Protein AF-X7EEA4-F1 (afdb_monomer)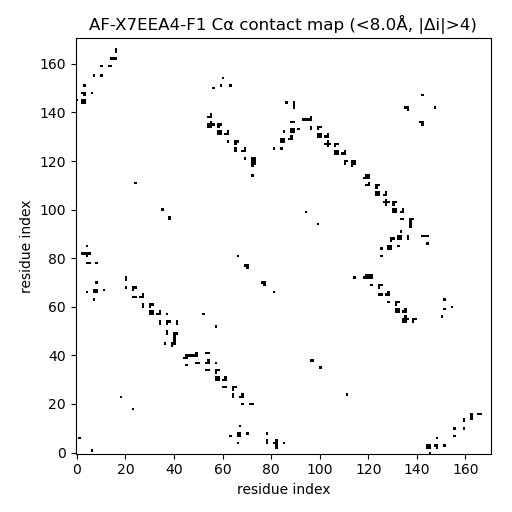

Secondary structure (DSSP, 8-state):
---HHHHHHHHHHH--S---HHHHHHHHHHHHHHHHHHHHHHTT--SSPPPSSHHHHHHHHHHHHHHHHHHHH-SS--HHHHHHHHHHHHH-----HHHHHHHHHHHHHHHHHHHHHHS--HHHHHHHHHHHHHHHHHHSTT--HHHHHHHHHHHHHHHHHHHHHHHHHT-

Foldseek 3Di:
DQFLLRVLLVLLVVQDQPDDLVNLLVVLVVLLVLLVVLVCVVVVNDPDDADPCGNLNSLLSNLSSLSSSLSRQPPDDCRVVLRVLLQVLLPDDDDDLVVLSVLLCVLSVVQVVCCVVPVHDNPSSSSNSSSSSNSNCVVDPPDDRVNSNVSCVVVSVVVNVVSVVSVVVPD

Mean predicted aligned error: 3.54 Å

Structure (mmCIF, N/CA/C/O backbone):
data_AF-X7EEA4-F1
#
_entry.id   AF-X7EEA4-F1
#
loop_
_atom_site.group_PDB
_atom_site.id
_atom_site.type_symbol
_atom_site.label_atom_id
_atom_site.label_alt_id
_atom_site.label_comp_id
_atom_site.label_asym_id
_atom_site.label_entity_id
_atom_site.label_seq_id
_atom_site.pdbx_PDB_ins_code
_atom_site.Cartn_x
_atom_site.Cartn_y
_atom_site.Cartn_z
_atom_site.occupancy
_atom_site.B_iso_or_equiv
_atom_site.auth_seq_id
_atom_site.auth_comp_id
_atom_site.auth_asym_id
_atom_site.auth_atom_id
_atom_site.pdbx_PDB_model_num
ATOM 1 N N . MET A 1 1 ? 0.419 -21.338 6.185 1.00 53.72 1 MET A N 1
ATOM 2 C CA . MET A 1 1 ? -0.298 -20.326 5.382 1.00 53.72 1 MET A CA 1
ATOM 3 C C . MET A 1 1 ? 0.758 -19.489 4.690 1.00 53.72 1 MET A C 1
ATOM 5 O O . MET A 1 1 ? 1.750 -19.179 5.338 1.00 53.72 1 MET A O 1
ATOM 9 N N . THR A 1 2 ? 0.602 -19.227 3.396 1.00 69.25 2 THR A N 1
ATOM 10 C CA . THR A 1 2 ? 1.482 -18.316 2.646 1.00 69.25 2 THR A CA 1
ATOM 11 C C . THR A 1 2 ? 1.201 -16.889 3.113 1.00 69.25 2 THR A C 1
ATOM 13 O O . THR A 1 2 ? 0.030 -16.561 3.292 1.00 69.25 2 THR A O 1
ATOM 16 N N . SER A 1 3 ? 2.240 -16.086 3.364 1.00 89.94 3 SER A N 1
ATOM 17 C CA . SER A 1 3 ? 2.065 -14.707 3.838 1.00 89.94 3 SER A CA 1
ATOM 18 C C . SER A 1 3 ? 1.365 -13.840 2.792 1.00 89.94 3 SER A C 1
ATOM 20 O O . SER A 1 3 ? 1.440 -14.140 1.594 1.00 89.94 3 SER A O 1
ATOM 22 N N . PHE A 1 4 ? 0.749 -12.740 3.236 1.00 96.94 4 PHE A N 1
ATOM 23 C CA . PHE A 1 4 ? 0.109 -11.752 2.361 1.00 96.94 4 PHE A CA 1
ATOM 24 C C . PHE A 1 4 ? 1.015 -11.364 1.184 1.00 96.94 4 PHE A C 1
ATOM 26 O O . PHE A 1 4 ? 0.626 -11.489 0.027 1.00 96.94 4 PHE A O 1
ATOM 33 N N . VAL A 1 5 ? 2.262 -10.987 1.476 1.00 97.56 5 VAL A N 1
ATOM 34 C CA . VAL A 1 5 ? 3.246 -10.562 0.468 1.00 97.56 5 VAL A CA 1
ATOM 35 C C . VAL A 1 5 ? 3.498 -11.651 -0.570 1.00 97.56 5 VAL A C 1
ATOM 37 O O . VAL A 1 5 ? 3.468 -11.374 -1.765 1.00 97.56 5 VAL A O 1
ATOM 40 N N . CYS A 1 6 ? 3.726 -12.892 -0.139 1.00 95.50 6 CYS A N 1
ATOM 41 C CA . CYS A 1 6 ? 4.001 -13.990 -1.062 1.00 95.50 6 CYS A CA 1
ATOM 42 C C . CYS A 1 6 ? 2.807 -14.286 -1.982 1.00 95.50 6 CYS A C 1
ATOM 44 O O . CYS A 1 6 ? 3.016 -14.642 -3.138 1.00 95.50 6 CYS A O 1
ATOM 46 N N . HIS A 1 7 ? 1.575 -14.110 -1.496 1.00 95.19 7 HIS A N 1
ATOM 47 C CA . HIS A 1 7 ? 0.374 -14.252 -2.319 1.00 95.19 7 HIS A CA 1
ATOM 48 C C . HIS A 1 7 ? 0.314 -13.160 -3.397 1.00 95.19 7 HIS A C 1
ATOM 50 O O . HIS A 1 7 ? 0.177 -13.468 -4.577 1.00 95.19 7 HIS A O 1
ATOM 56 N N . VAL A 1 8 ? 0.513 -11.894 -3.015 1.00 96.81 8 VAL A N 1
ATOM 57 C CA . VAL A 1 8 ? 0.503 -10.770 -3.965 1.00 96.81 8 VAL A CA 1
ATOM 58 C C . VAL A 1 8 ? 1.604 -10.916 -5.013 1.00 96.81 8 VAL A C 1
ATOM 60 O O . VAL A 1 8 ? 1.348 -10.719 -6.195 1.00 96.81 8 VAL A O 1
ATOM 63 N N . LEU A 1 9 ? 2.819 -11.300 -4.606 1.00 95.56 9 LEU A N 1
ATOM 64 C CA . LEU A 1 9 ? 3.935 -11.503 -5.533 1.00 95.56 9 LEU A CA 1
ATOM 65 C C . LEU A 1 9 ? 3.652 -12.616 -6.549 1.00 95.56 9 LEU A C 1
ATOM 67 O O . LEU A 1 9 ? 3.988 -12.451 -7.721 1.00 95.56 9 LEU A O 1
ATOM 71 N N . ALA A 1 10 ? 3.034 -13.719 -6.115 1.00 94.00 10 ALA A N 1
ATOM 72 C CA . ALA A 1 10 ? 2.678 -14.827 -6.998 1.00 94.00 10 ALA A CA 1
ATOM 73 C C . ALA A 1 10 ? 1.657 -14.397 -8.065 1.00 94.00 10 ALA A C 1
ATOM 75 O O . ALA A 1 10 ? 1.864 -14.654 -9.250 1.00 94.00 10 ALA A O 1
ATOM 76 N N . GLU A 1 11 ? 0.607 -13.680 -7.662 1.00 94.25 11 GLU A N 1
ATOM 77 C CA . GLU A 1 11 ? -0.422 -13.178 -8.582 1.00 94.25 11 GLU A CA 1
ATOM 78 C C . GLU A 1 11 ? 0.129 -12.091 -9.513 1.00 94.25 11 GLU A C 1
ATOM 80 O O . GLU A 1 11 ? -0.047 -12.145 -10.729 1.00 94.25 11 GLU A O 1
ATOM 8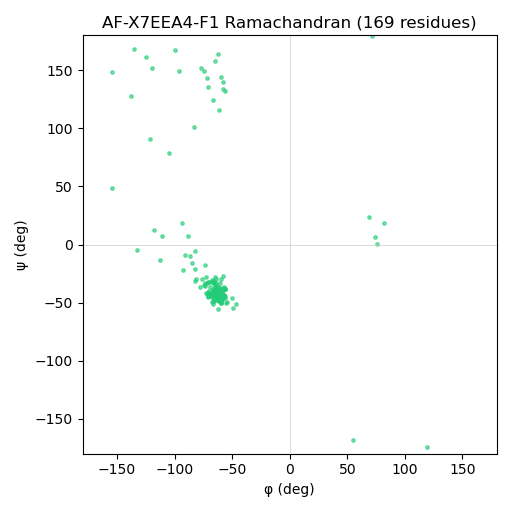5 N N . ALA A 1 12 ? 0.896 -11.142 -8.974 1.00 92.69 12 ALA A N 1
ATOM 86 C CA . ALA A 1 12 ? 1.539 -10.093 -9.761 1.00 92.69 12 ALA A CA 1
ATOM 87 C C . ALA A 1 12 ? 2.516 -10.648 -10.810 1.00 92.69 12 ALA A C 1
ATOM 89 O O . ALA A 1 12 ? 2.670 -10.053 -11.881 1.00 92.69 12 ALA A O 1
ATOM 90 N N . GLN A 1 13 ? 3.178 -11.771 -10.511 1.00 90.81 13 GLN A N 1
ATOM 91 C CA . GLN A 1 13 ? 4.048 -12.478 -11.449 1.00 90.81 13 GLN A CA 1
ATOM 92 C C . GLN A 1 13 ? 3.261 -13.184 -12.561 1.00 90.81 13 GLN A C 1
ATOM 94 O O . GLN A 1 13 ? 3.765 -13.267 -13.677 1.00 90.81 13 GLN A O 1
ATOM 99 N N . ALA A 1 14 ? 2.053 -13.677 -12.278 1.00 89.94 14 ALA A N 1
ATOM 100 C CA . ALA A 1 14 ? 1.203 -14.338 -13.267 1.00 89.94 14 ALA A CA 1
ATOM 101 C C . ALA A 1 14 ? 0.558 -13.358 -14.270 1.00 89.94 14 ALA A C 1
ATOM 103 O O . ALA A 1 14 ? 0.099 -13.773 -15.334 1.00 89.94 14 ALA A O 1
ATOM 104 N N . ILE A 1 15 ? 0.527 -12.059 -13.953 1.00 87.56 15 ILE A N 1
ATOM 105 C CA . ILE A 1 15 ? -0.037 -11.015 -14.815 1.00 87.56 15 ILE A CA 1
ATOM 106 C C . ILE A 1 15 ? 0.996 -10.567 -15.864 1.00 87.56 15 ILE A C 1
ATOM 108 O O . ILE A 1 15 ? 1.869 -9.737 -15.599 1.00 87.56 15 ILE A O 1
ATOM 112 N N . GLU A 1 16 ? 0.847 -11.068 -17.092 1.00 74.94 16 GLU A N 1
ATOM 113 C CA . GLU A 1 16 ? 1.627 -10.661 -18.269 1.00 74.94 16 GLU A CA 1
ATOM 114 C C . GLU A 1 16 ? 0.796 -9.765 -19.204 1.00 74.94 16 GLU A C 1
ATOM 116 O O . GLU A 1 16 ? 0.275 -10.206 -20.225 1.00 74.94 16 GLU A O 1
ATOM 121 N N . ASN A 1 17 ? 0.652 -8.482 -18.858 1.00 83.88 17 ASN A N 1
ATOM 122 C CA . ASN A 1 17 ? -0.138 -7.512 -19.638 1.00 83.88 17 ASN A CA 1
ATOM 123 C C . ASN A 1 17 ? 0.683 -6.331 -20.192 1.00 83.88 17 ASN A C 1
ATOM 125 O O . ASN A 1 17 ? 0.114 -5.335 -20.632 1.00 83.88 17 ASN A O 1
A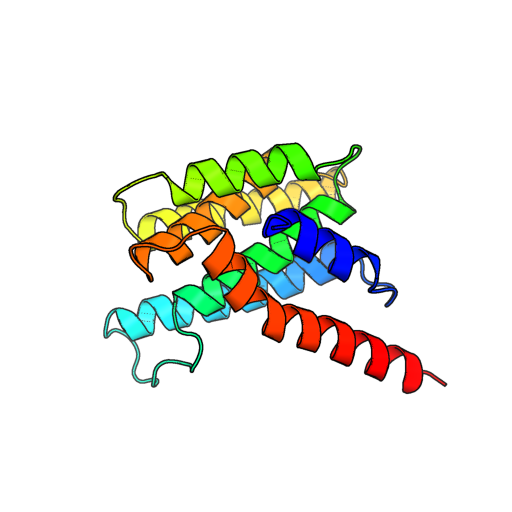TOM 129 N N . GLY A 1 18 ? 2.016 -6.416 -20.151 1.00 86.06 18 GLY A N 1
ATOM 130 C CA . GLY A 1 18 ? 2.910 -5.372 -20.665 1.00 86.06 18 GLY A CA 1
ATOM 131 C C . GLY A 1 18 ? 3.015 -4.108 -19.803 1.00 86.06 18 GLY A C 1
ATOM 132 O O . GLY A 1 18 ? 3.668 -3.159 -20.231 1.00 86.06 18 GLY A O 1
ATOM 133 N N . ARG A 1 19 ? 2.417 -4.088 -18.603 1.00 91.38 19 ARG A N 1
ATOM 134 C CA . ARG A 1 19 ? 2.513 -2.953 -17.674 1.00 91.38 19 ARG A CA 1
ATOM 135 C C . ARG A 1 19 ? 3.953 -2.646 -17.268 1.00 91.38 19 ARG A C 1
ATOM 137 O O . ARG A 1 19 ? 4.778 -3.537 -17.055 1.00 91.38 19 ARG A O 1
ATOM 144 N N . THR A 1 20 ? 4.221 -1.364 -17.105 1.00 92.50 20 THR A N 1
ATOM 145 C CA . THR A 1 20 ? 5.467 -0.788 -16.613 1.00 92.50 20 THR A CA 1
ATOM 146 C C . THR A 1 20 ? 5.345 -0.418 -15.134 1.00 92.50 20 THR A C 1
ATOM 148 O O . THR A 1 20 ? 4.251 -0.341 -14.576 1.00 92.50 20 THR A O 1
ATOM 151 N N . ALA A 1 21 ? 6.477 -0.128 -14.488 1.00 93.31 21 ALA A N 1
ATOM 152 C CA . ALA A 1 21 ? 6.469 0.397 -13.122 1.00 93.31 21 ALA A CA 1
ATOM 153 C C . ALA A 1 21 ? 5.704 1.734 -13.022 1.00 93.31 21 ALA A C 1
ATOM 155 O O . ALA A 1 21 ? 5.106 2.015 -11.988 1.00 93.31 21 ALA A O 1
ATOM 156 N N . PHE A 1 22 ? 5.689 2.534 -14.094 1.00 92.81 22 PHE A N 1
ATOM 157 C CA . PHE A 1 22 ? 4.935 3.785 -14.143 1.00 92.81 22 PHE A CA 1
ATOM 158 C C . PHE A 1 22 ? 3.429 3.560 -14.180 1.00 92.81 22 PHE A C 1
ATOM 160 O O . PHE A 1 22 ? 2.729 4.213 -13.415 1.00 92.81 22 PHE A O 1
ATOM 167 N N . ASP A 1 23 ? 2.948 2.591 -14.962 1.00 93.62 23 ASP A N 1
ATOM 168 C CA . ASP A 1 23 ? 1.521 2.237 -14.975 1.00 93.62 23 ASP A CA 1
ATOM 169 C C . ASP A 1 23 ? 1.052 1.831 -13.566 1.00 93.62 23 ASP A C 1
ATOM 171 O O . ASP A 1 23 ? -0.021 2.224 -13.109 1.00 93.62 23 ASP A O 1
ATOM 175 N N . ILE A 1 24 ? 1.897 1.097 -12.826 1.00 95.50 24 ILE A N 1
ATOM 176 C CA . ILE A 1 24 ? 1.614 0.735 -11.430 1.00 95.50 24 ILE A CA 1
ATOM 177 C C . ILE A 1 24 ? 1.638 1.963 -10.515 1.00 95.50 24 ILE A C 1
ATOM 179 O O . ILE A 1 24 ? 0.774 2.076 -9.649 1.00 95.50 24 ILE A O 1
ATOM 183 N N . ILE A 1 25 ? 2.584 2.895 -10.679 1.00 95.69 25 ILE A N 1
ATOM 184 C CA . ILE A 1 25 ? 2.620 4.140 -9.890 1.00 95.69 25 ILE A CA 1
ATOM 185 C C . ILE A 1 25 ? 1.352 4.964 -10.127 1.00 95.69 25 ILE A C 1
ATOM 187 O O . ILE A 1 25 ? 0.741 5.412 -9.160 1.00 95.69 25 ILE A O 1
ATOM 191 N N . GLU A 1 26 ? 0.936 5.150 -11.380 1.00 95.25 26 GLU A N 1
ATOM 192 C CA . GLU A 1 26 ? -0.280 5.896 -11.725 1.00 95.25 26 GLU A CA 1
ATOM 193 C C . GLU A 1 26 ? -1.528 5.250 -11.117 1.00 95.25 26 GLU A C 1
ATOM 195 O O . GLU A 1 26 ? -2.371 5.941 -10.531 1.00 95.25 26 GLU A O 1
ATOM 200 N N . HIS A 1 27 ? -1.613 3.919 -11.168 1.00 96.25 27 HIS A N 1
ATOM 201 C CA . HIS A 1 27 ? -2.693 3.195 -10.513 1.00 96.25 27 HIS A CA 1
ATOM 202 C C . HIS A 1 27 ? -2.632 3.351 -8.986 1.00 96.25 27 HIS A C 1
ATOM 204 O O . HIS A 1 27 ? -3.630 3.717 -8.376 1.00 96.25 27 HIS A O 1
ATOM 210 N N . THR A 1 28 ? -1.445 3.233 -8.378 1.00 97.69 28 THR A N 1
ATOM 211 C CA . THR A 1 28 ? -1.236 3.452 -6.932 1.00 97.69 28 THR A CA 1
ATOM 212 C C . THR A 1 28 ? -1.701 4.847 -6.497 1.00 97.69 28 THR A C 1
ATOM 214 O O . THR A 1 28 ? -2.255 5.006 -5.412 1.00 97.69 28 THR A O 1
ATOM 217 N N . MET A 1 29 ? -1.486 5.878 -7.324 1.00 97.44 29 MET A N 1
ATOM 218 C CA . MET A 1 29 ? -1.959 7.240 -7.036 1.00 97.44 29 MET A CA 1
ATOM 219 C C . MET A 1 29 ? -3.481 7.359 -7.091 1.00 97.44 29 MET A C 1
ATOM 221 O O . MET A 1 29 ? -4.048 8.156 -6.342 1.00 97.44 29 MET A O 1
ATOM 225 N N . SER A 1 30 ? -4.130 6.578 -7.957 1.00 97.62 30 SER A N 1
ATOM 226 C CA . SER A 1 30 ? -5.591 6.500 -8.028 1.00 97.62 30 SER A CA 1
ATOM 227 C C . SER A 1 30 ? -6.149 5.873 -6.747 1.00 97.62 30 SER A C 1
ATOM 229 O O . SER A 1 30 ? -6.931 6.528 -6.061 1.00 97.62 30 SER A O 1
ATOM 231 N N . GLU A 1 31 ? -5.623 4.711 -6.343 1.00 98.19 31 GLU A N 1
ATOM 232 C CA . GLU A 1 31 ? -5.982 4.025 -5.085 1.00 98.19 31 GLU A CA 1
ATOM 233 C C . GLU A 1 31 ? -5.732 4.913 -3.851 1.00 98.19 31 GLU A C 1
ATOM 235 O O . GLU A 1 31 ? -6.518 4.973 -2.908 1.00 98.19 31 GLU A O 1
ATOM 240 N N . LEU A 1 32 ? -4.649 5.699 -3.856 1.00 98.12 32 LEU A N 1
ATOM 241 C CA . LEU A 1 32 ? -4.367 6.652 -2.780 1.00 98.12 32 LEU A CA 1
ATOM 242 C C . LEU A 1 32 ? -5.396 7.793 -2.711 1.00 98.12 32 LEU A C 1
ATOM 244 O O . LEU A 1 32 ? -5.669 8.326 -1.628 1.00 98.12 32 LEU A O 1
ATOM 248 N N . GLY A 1 33 ? -5.953 8.187 -3.856 1.00 97.81 33 GLY A N 1
ATOM 249 C CA . GLY A 1 33 ? -7.060 9.132 -3.945 1.00 97.81 33 GLY A CA 1
ATOM 250 C C . GLY A 1 33 ? -8.339 8.572 -3.323 1.00 97.81 33 GLY A C 1
ATOM 251 O O . GLY A 1 33 ? -8.964 9.267 -2.517 1.00 97.81 33 GLY A O 1
ATOM 252 N N . GLU A 1 34 ? -8.674 7.319 -3.638 1.00 98.06 34 GLU A N 1
ATOM 253 C CA . GLU A 1 34 ? -9.824 6.587 -3.082 1.00 98.06 34 GLU A CA 1
ATOM 254 C C . GLU A 1 34 ? -9.682 6.423 -1.560 1.00 98.06 34 GLU A C 1
ATOM 256 O O . GLU A 1 34 ? -10.559 6.839 -0.796 1.00 98.06 34 GLU A O 1
ATOM 261 N N . LEU A 1 35 ? -8.501 6.014 -1.087 1.00 98.56 35 LEU A N 1
ATOM 262 C CA . LEU A 1 35 ? -8.179 5.963 0.340 1.00 98.56 35 LEU A CA 1
ATOM 263 C C . LEU A 1 35 ? -8.356 7.319 1.039 1.00 98.56 35 LEU A C 1
ATOM 265 O O . LEU A 1 35 ? -8.919 7.409 2.136 1.00 98.56 35 LEU A O 1
ATOM 269 N N . SER A 1 36 ? -7.851 8.395 0.435 1.00 98.19 36 SER A N 1
ATOM 270 C CA . SER A 1 36 ? -7.991 9.745 0.988 1.00 98.19 36 SER A CA 1
ATOM 271 C C . SER A 1 36 ? -9.466 10.144 1.114 1.00 98.19 36 SER A C 1
ATOM 273 O O . SER A 1 36 ? -9.870 10.704 2.139 1.00 98.19 36 SER A O 1
ATOM 275 N N . GLU A 1 37 ? -10.285 9.819 0.111 1.00 98.00 37 GLU A N 1
ATOM 276 C CA . GLU A 1 37 ? -11.730 10.046 0.125 1.00 98.00 37 GLU A CA 1
ATOM 277 C C . GLU A 1 37 ? -12.418 9.268 1.258 1.00 98.00 37 GLU A C 1
ATOM 279 O O . GLU A 1 37 ? -13.128 9.883 2.065 1.00 98.00 37 GLU A O 1
ATOM 284 N N . GLU A 1 38 ? -12.130 7.976 1.416 1.00 98.38 38 GLU A N 1
ATOM 285 C CA . GLU A 1 38 ? -12.686 7.157 2.500 1.00 98.38 38 GLU A CA 1
ATOM 286 C C . GLU A 1 38 ? -12.299 7.676 3.893 1.00 98.38 38 GLU A C 1
ATOM 288 O O . GLU A 1 38 ? -13.127 7.726 4.805 1.00 98.38 38 GLU A O 1
ATOM 293 N N . ILE A 1 39 ? -11.075 8.183 4.078 1.00 98.12 39 ILE A N 1
ATOM 294 C CA . ILE A 1 39 ? -10.644 8.803 5.348 1.00 98.12 39 ILE A CA 1
ATOM 295 C C . ILE A 1 39 ? -11.418 10.103 5.640 1.00 98.12 39 ILE A C 1
ATOM 297 O O . ILE A 1 39 ? -11.671 10.469 6.803 1.00 98.12 39 ILE A O 1
ATOM 301 N N . VAL A 1 40 ? -11.784 10.856 4.601 1.00 97.81 40 VAL A N 1
ATOM 302 C CA . VAL A 1 40 ? -12.621 12.055 4.739 1.00 97.81 40 VAL A CA 1
ATOM 303 C C . VAL A 1 40 ? -14.057 11.662 5.093 1.00 97.81 40 VAL A C 1
ATOM 305 O O . VAL A 1 40 ? -14.618 12.268 6.018 1.00 97.81 40 VAL A O 1
ATOM 308 N N . ILE A 1 41 ? -14.614 10.642 4.432 1.00 97.50 41 ILE A N 1
ATOM 309 C CA . ILE A 1 41 ? -15.957 10.100 4.686 1.00 97.50 41 ILE A CA 1
ATOM 310 C C . ILE A 1 41 ? -16.064 9.542 6.109 1.00 97.50 41 ILE A C 1
ATOM 312 O O . ILE A 1 41 ? -16.893 10.022 6.883 1.00 97.50 41 ILE A O 1
ATOM 316 N N . ALA A 1 42 ? -15.181 8.619 6.502 1.00 96.56 42 ALA A N 1
ATOM 317 C CA . ALA A 1 42 ? -15.161 8.012 7.837 1.00 96.56 42 ALA A CA 1
ATOM 318 C C . ALA A 1 42 ? -15.013 9.057 8.956 1.00 96.56 42 ALA A C 1
ATOM 320 O O . ALA A 1 42 ? -15.468 8.875 10.083 1.00 96.56 42 ALA A O 1
ATOM 321 N N . GLY A 1 43 ? -14.396 10.194 8.636 1.00 95.75 43 GLY A N 1
ATOM 322 C CA . GLY A 1 43 ? -14.255 11.319 9.544 1.00 95.75 43 GLY A CA 1
ATOM 323 C C . GLY A 1 43 ? -15.410 12.330 9.537 1.00 95.75 43 GLY A C 1
ATOM 324 O O . GLY A 1 43 ? -15.240 13.395 10.136 1.00 95.75 43 GLY A O 1
ATOM 325 N N . GLY A 1 44 ? -16.514 12.067 8.832 1.00 96.12 44 GLY A N 1
ATOM 326 C CA . GLY A 1 44 ? -17.703 12.926 8.780 1.00 96.12 44 GLY A CA 1
ATOM 327 C C . GLY A 1 44 ? -17.504 14.255 8.044 1.00 96.12 44 GLY A C 1
ATOM 328 O O . GLY A 1 44 ? -18.196 15.227 8.334 1.00 96.12 44 GLY A O 1
ATOM 329 N N . ARG A 1 45 ? -16.520 14.335 7.137 1.00 94.81 45 ARG A N 1
ATOM 330 C CA . ARG A 1 45 ? -16.175 15.564 6.389 1.00 94.81 45 ARG A CA 1
ATOM 331 C C . ARG A 1 45 ? -16.513 15.491 4.898 1.00 94.81 45 ARG A C 1
ATOM 333 O O . ARG A 1 45 ? -16.148 16.396 4.155 1.00 94.81 45 ARG A O 1
ATOM 340 N N . SER A 1 46 ? -17.189 14.432 4.467 1.00 94.25 46 SER A N 1
ATOM 341 C CA . SER A 1 46 ? -17.702 14.264 3.107 1.00 94.25 46 SER A CA 1
ATOM 342 C C . SER A 1 46 ? -19.220 14.110 3.144 1.00 94.25 46 SER A C 1
ATOM 344 O O . SER A 1 46 ? -19.776 13.629 4.127 1.00 94.25 46 SER A O 1
ATOM 346 N N . TYR A 1 47 ? -19.881 14.521 2.064 1.00 93.12 47 TYR A N 1
ATOM 347 C CA . TYR A 1 47 ? -21.309 14.284 1.839 1.00 93.12 47 TYR A CA 1
ATOM 348 C C . TYR A 1 47 ? -21.582 12.928 1.168 1.00 93.12 47 TYR A C 1
ATOM 350 O O . TYR A 1 47 ? -22.741 12.539 1.030 1.00 93.12 47 TYR A O 1
ATOM 358 N N . LYS A 1 48 ? -20.535 12.239 0.697 1.00 93.94 48 LYS A N 1
ATOM 359 C CA . LYS A 1 48 ? -20.645 10.929 0.053 1.00 93.94 48 LYS A CA 1
ATOM 360 C C . LYS A 1 48 ? -20.849 9.827 1.092 1.00 93.94 48 LYS A C 1
ATOM 362 O O . LYS A 1 48 ? -20.414 9.949 2.236 1.00 93.94 48 LYS A O 1
ATOM 367 N N . ALA A 1 49 ? -21.513 8.755 0.670 1.00 93.81 49 ALA A N 1
ATOM 368 C CA . ALA A 1 49 ? -21.603 7.531 1.456 1.00 93.81 49 ALA A CA 1
ATOM 369 C C . ALA A 1 49 ? -20.266 6.767 1.404 1.00 93.81 49 ALA A C 1
ATOM 371 O O . ALA A 1 49 ? -19.590 6.865 0.378 1.00 93.81 49 ALA A O 1
ATOM 372 N N . PRO A 1 50 ? -19.907 6.014 2.461 1.00 92.38 50 PRO A N 1
ATOM 373 C CA . PRO A 1 50 ? -18.746 5.129 2.428 1.00 92.38 50 PRO A CA 1
ATOM 374 C C . PRO A 1 50 ? -18.864 4.105 1.302 1.00 92.38 50 PRO A C 1
ATOM 376 O O . PRO A 1 50 ? -19.949 3.555 1.071 1.00 92.38 50 PRO A O 1
ATOM 379 N N . GLY A 1 51 ? -17.746 3.839 0.638 1.00 91.56 51 GLY A N 1
ATOM 380 C CA . GLY A 1 51 ? -17.577 2.699 -0.243 1.00 91.56 51 GLY A CA 1
ATOM 381 C C . GLY A 1 51 ? -17.709 1.368 0.511 1.00 91.56 51 GLY A C 1
ATOM 382 O O . GLY A 1 51 ? -17.658 1.328 1.744 1.00 91.56 51 GLY A O 1
ATOM 383 N N . PRO A 1 52 ? -17.897 0.257 -0.219 1.00 89.56 52 PRO A N 1
ATOM 384 C CA . PRO A 1 52 ? -18.069 -1.068 0.382 1.00 89.56 52 PRO A CA 1
ATOM 385 C C . PRO A 1 52 ? -16.828 -1.541 1.153 1.00 89.56 52 PRO A C 1
ATOM 387 O O . PRO A 1 52 ? -16.964 -2.275 2.130 1.00 89.56 52 PRO A O 1
ATOM 390 N N . ASP A 1 53 ? -15.650 -1.094 0.723 1.00 90.81 53 ASP A N 1
ATOM 391 C CA . ASP A 1 53 ? -14.345 -1.544 1.204 1.00 90.81 53 ASP A CA 1
ATOM 392 C C . ASP A 1 53 ? -13.814 -0.667 2.357 1.00 90.81 53 ASP A C 1
ATOM 394 O O . ASP A 1 53 ? -13.021 -1.120 3.190 1.00 90.81 53 ASP A O 1
ATOM 398 N N . GLY A 1 54 ? -14.312 0.572 2.457 1.00 96.25 54 GLY A N 1
ATOM 399 C CA . GLY A 1 54 ? -13.951 1.540 3.488 1.00 96.25 54 GLY A CA 1
ATOM 400 C C . GLY A 1 54 ? -12.445 1.812 3.573 1.00 96.25 54 GLY A C 1
ATOM 401 O O . GLY A 1 54 ? -11.646 1.390 2.746 1.00 96.25 54 GLY A O 1
ATOM 402 N N . VAL A 1 55 ? -12.015 2.489 4.640 1.00 98.38 55 VAL A N 1
ATOM 403 C CA . VAL A 1 55 ? -10.599 2.879 4.808 1.00 98.38 55 VAL A CA 1
ATOM 404 C C . VAL A 1 55 ? -9.636 1.682 4.778 1.00 98.38 55 VAL A C 1
ATOM 406 O O . VAL A 1 55 ? -8.524 1.805 4.270 1.00 98.38 55 VAL A O 1
ATOM 409 N N . ALA A 1 56 ? -10.031 0.537 5.342 1.00 98.31 56 ALA A N 1
ATOM 410 C CA . ALA A 1 56 ? -9.171 -0.643 5.403 1.00 98.31 56 ALA A CA 1
ATOM 411 C C . ALA A 1 56 ? -8.981 -1.295 4.029 1.00 98.31 56 ALA A C 1
ATOM 413 O O . ALA A 1 56 ? -7.869 -1.712 3.710 1.00 98.31 56 ALA A O 1
ATOM 414 N N . GLY A 1 57 ? -10.040 -1.377 3.223 1.00 98.19 57 GLY A N 1
ATOM 415 C CA . GLY A 1 57 ? -9.956 -1.953 1.891 1.00 98.19 57 GLY A CA 1
ATOM 416 C C . GLY A 1 57 ? -9.187 -1.060 0.921 1.00 98.19 57 GLY A C 1
ATOM 417 O O . GLY A 1 57 ? -8.255 -1.559 0.303 1.00 98.19 57 GLY A O 1
ATOM 418 N N . GLU A 1 58 ? -9.442 0.252 0.899 1.00 98.56 58 GLU A N 1
ATOM 419 C CA . GLU A 1 58 ? -8.690 1.170 0.021 1.00 98.56 58 GLU A CA 1
ATOM 420 C C . GLU A 1 58 ? -7.195 1.234 0.391 1.00 98.56 58 GLU A C 1
ATOM 422 O O . GLU A 1 58 ? -6.302 1.304 -0.453 1.00 98.56 58 GLU A O 1
ATOM 427 N N . ALA A 1 59 ? -6.871 1.158 1.688 1.00 98.69 59 ALA A N 1
ATOM 428 C CA . ALA A 1 59 ? -5.477 1.079 2.124 1.00 98.69 59 ALA A CA 1
ATOM 429 C C . ALA A 1 59 ? -4.817 -0.244 1.719 1.00 98.69 59 ALA A C 1
ATOM 431 O O . ALA A 1 59 ? -3.607 -0.280 1.471 1.00 98.69 59 ALA A O 1
ATOM 432 N N . LEU A 1 60 ? -5.598 -1.325 1.645 1.00 98.69 60 LEU A N 1
ATOM 433 C CA . LEU A 1 60 ? -5.129 -2.596 1.123 1.00 98.69 60 LEU A CA 1
ATOM 434 C C . LEU A 1 60 ? -4.854 -2.501 -0.381 1.00 98.69 60 LEU A C 1
ATOM 436 O O . LEU A 1 60 ? -3.800 -2.976 -0.789 1.00 98.69 60 LEU A O 1
ATOM 440 N N . ASP A 1 61 ? -5.701 -1.857 -1.186 1.00 98.50 61 ASP A N 1
ATOM 441 C CA . ASP A 1 61 ? -5.445 -1.683 -2.627 1.00 98.50 61 ASP A CA 1
ATOM 442 C C . ASP A 1 61 ? -4.125 -0.945 -2.890 1.00 98.50 61 ASP A C 1
ATOM 444 O O . ASP A 1 61 ? -3.295 -1.393 -3.691 1.00 98.50 61 ASP A O 1
ATOM 448 N N . VAL A 1 62 ? -3.847 0.109 -2.113 1.00 98.69 62 VAL A N 1
ATOM 449 C CA . VAL A 1 62 ? -2.540 0.784 -2.138 1.00 98.69 62 VAL A CA 1
ATOM 450 C C . VAL A 1 62 ? -1.407 -0.186 -1.776 1.00 98.69 62 VAL A C 1
ATOM 452 O O . VAL A 1 62 ? -0.378 -0.217 -2.454 1.00 98.69 62 VAL A O 1
ATOM 455 N N . ALA A 1 63 ? -1.566 -0.999 -0.726 1.00 98.75 63 ALA A N 1
ATOM 456 C CA . ALA A 1 63 ? -0.553 -1.973 -0.318 1.00 98.75 63 ALA A CA 1
ATOM 457 C C . ALA A 1 63 ? -0.293 -3.046 -1.391 1.00 98.75 63 ALA A C 1
ATOM 459 O O . ALA A 1 63 ? 0.864 -3.412 -1.610 1.00 98.75 63 ALA A O 1
ATOM 460 N N . LEU A 1 64 ? -1.336 -3.517 -2.084 1.00 98.50 64 LEU A N 1
ATOM 461 C CA . LEU A 1 64 ? -1.213 -4.454 -3.203 1.00 98.50 64 LEU A CA 1
ATOM 462 C C . LEU A 1 64 ? -0.354 -3.848 -4.317 1.00 98.50 64 LEU A C 1
ATOM 464 O O . LEU A 1 64 ? 0.621 -4.468 -4.753 1.00 98.50 64 LEU A O 1
ATOM 468 N N . CYS A 1 65 ? -0.657 -2.611 -4.724 1.00 98.00 65 CYS A N 1
ATOM 469 C CA . CYS A 1 65 ? 0.104 -1.913 -5.761 1.00 98.00 65 CYS A CA 1
ATOM 470 C C . CYS A 1 65 ? 1.572 -1.704 -5.358 1.00 98.00 65 CYS A C 1
ATOM 472 O O . CYS A 1 65 ? 2.477 -1.873 -6.174 1.00 98.00 65 CYS A O 1
ATOM 474 N N . LEU A 1 66 ? 1.836 -1.398 -4.084 1.00 98.38 66 LEU A N 1
ATOM 475 C CA . LEU A 1 66 ? 3.195 -1.217 -3.564 1.00 98.38 66 LEU A CA 1
ATOM 476 C C . LEU A 1 66 ? 4.021 -2.510 -3.579 1.00 98.38 66 LEU A C 1
ATOM 478 O O . LEU A 1 66 ? 5.211 -2.461 -3.892 1.00 98.38 66 LEU A O 1
ATOM 482 N N . VAL A 1 67 ? 3.421 -3.662 -3.260 1.00 98.12 67 VAL A N 1
ATOM 483 C CA . VAL A 1 67 ? 4.113 -4.963 -3.342 1.00 98.12 67 VAL A CA 1
ATOM 484 C C . VAL A 1 67 ? 4.445 -5.313 -4.793 1.00 98.12 67 VAL A C 1
ATOM 486 O O . VAL A 1 67 ? 5.542 -5.799 -5.076 1.00 98.12 67 VAL A O 1
ATOM 489 N N . ASP A 1 68 ? 3.550 -5.008 -5.727 1.00 96.81 68 ASP A N 1
ATOM 490 C CA . ASP A 1 68 ? 3.808 -5.195 -7.155 1.00 96.81 68 ASP A CA 1
ATOM 491 C C . ASP A 1 68 ? 4.916 -4.264 -7.670 1.00 96.81 68 ASP A C 1
ATOM 493 O O . ASP A 1 68 ? 5.852 -4.682 -8.355 1.00 96.81 68 ASP A O 1
ATOM 49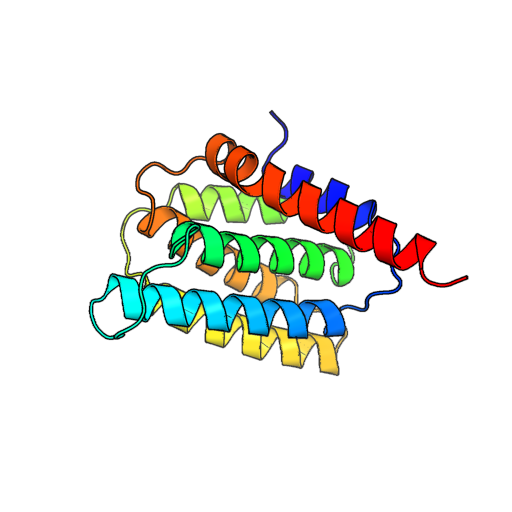7 N N . LEU A 1 69 ? 4.901 -3.002 -7.241 1.00 96.06 69 LEU A N 1
ATOM 498 C CA . LEU A 1 69 ? 5.948 -2.046 -7.580 1.00 96.06 69 LEU A CA 1
ATOM 499 C C . LEU A 1 69 ? 7.312 -2.462 -7.004 1.00 96.06 69 LEU A C 1
ATOM 501 O O . LEU A 1 69 ? 8.340 -2.326 -7.674 1.00 96.06 69 LEU A O 1
ATOM 505 N N . LEU A 1 70 ? 7.337 -3.027 -5.790 1.00 96.62 70 LEU A N 1
ATOM 506 C CA . LEU A 1 70 ? 8.534 -3.647 -5.211 1.00 96.62 70 LEU A CA 1
ATOM 507 C C . LEU A 1 70 ? 9.032 -4.807 -6.078 1.00 96.62 70 LEU A C 1
ATOM 509 O O . LEU A 1 70 ? 10.225 -4.860 -6.364 1.00 96.62 70 LEU A O 1
ATOM 513 N N . ARG A 1 71 ? 8.143 -5.692 -6.546 1.00 94.62 71 ARG A N 1
ATOM 514 C CA . ARG A 1 71 ? 8.496 -6.791 -7.463 1.00 94.62 71 ARG A CA 1
ATOM 515 C C . ARG A 1 71 ? 9.152 -6.274 -8.742 1.00 94.62 71 ARG A C 1
ATOM 517 O O . ARG A 1 71 ? 10.132 -6.851 -9.200 1.00 94.62 71 ARG A O 1
ATOM 524 N N . MET A 1 72 ? 8.612 -5.202 -9.323 1.00 92.81 72 MET A N 1
ATOM 525 C CA . MET A 1 72 ? 9.104 -4.651 -10.589 1.00 92.81 72 MET A CA 1
ATOM 526 C C . MET A 1 72 ? 10.442 -3.920 -10.469 1.00 92.81 72 MET A C 1
ATOM 528 O O . MET A 1 72 ? 11.177 -3.836 -11.450 1.00 92.81 72 MET A O 1
ATOM 532 N N . THR A 1 73 ? 10.741 -3.358 -9.299 1.00 93.19 73 THR A N 1
ATOM 533 C CA . THR A 1 73 ? 11.876 -2.436 -9.123 1.00 93.19 73 THR A CA 1
ATOM 534 C C . THR A 1 73 ? 12.992 -2.986 -8.237 1.00 93.19 73 THR A C 1
ATOM 536 O O . THR A 1 73 ? 14.091 -2.427 -8.210 1.00 93.19 73 THR A O 1
ATOM 539 N N . ALA A 1 74 ? 12.748 -4.074 -7.503 1.00 90.00 74 ALA A N 1
ATOM 540 C CA . ALA A 1 74 ? 13.775 -4.735 -6.712 1.00 90.00 74 ALA A CA 1
ATOM 541 C C . ALA A 1 74 ? 14.779 -5.475 -7.610 1.00 90.00 74 ALA A C 1
ATOM 543 O O . ALA A 1 74 ? 14.432 -6.076 -8.623 1.00 90.00 74 ALA A O 1
ATOM 544 N N . ARG A 1 75 ? 16.053 -5.448 -7.206 1.00 85.94 75 ARG A N 1
ATOM 545 C CA . ARG A 1 75 ? 17.136 -6.192 -7.876 1.00 85.94 75 ARG A CA 1
ATOM 546 C C . ARG A 1 75 ? 17.256 -7.639 -7.402 1.00 85.94 75 ARG A C 1
ATOM 548 O O . ARG A 1 75 ? 17.941 -8.436 -8.034 1.00 85.94 75 ARG A O 1
ATOM 555 N N . GLU A 1 76 ? 16.642 -7.940 -6.269 1.00 89.06 76 GLU A N 1
ATOM 556 C CA . GLU A 1 76 ? 16.749 -9.200 -5.545 1.00 89.06 76 GLU A CA 1
ATOM 557 C C . GLU A 1 76 ? 15.352 -9.637 -5.098 1.00 89.06 76 GLU A C 1
ATOM 559 O O . GLU A 1 76 ? 14.399 -8.855 -5.158 1.00 89.06 76 GLU A O 1
ATOM 564 N N . ASP A 1 77 ? 15.231 -10.881 -4.638 1.00 92.88 77 ASP A N 1
ATOM 565 C CA . ASP A 1 77 ? 13.985 -11.374 -4.058 1.00 92.88 77 ASP A CA 1
ATOM 566 C C . ASP A 1 77 ? 13.607 -10.555 -2.813 1.00 92.88 77 ASP A C 1
ATOM 568 O O . ASP A 1 77 ? 14.302 -10.555 -1.795 1.00 92.88 77 ASP A O 1
ATOM 572 N N . ILE A 1 78 ? 12.481 -9.850 -2.912 1.00 94.69 78 ILE A N 1
ATOM 573 C CA . ILE A 1 78 ? 11.979 -8.954 -1.872 1.00 94.69 78 ILE A CA 1
ATOM 574 C C . ILE A 1 78 ? 11.032 -9.651 -0.889 1.00 94.69 78 ILE A C 1
ATOM 576 O O . ILE A 1 78 ? 10.673 -9.058 0.128 1.00 94.69 78 ILE A O 1
ATOM 580 N N . SER A 1 79 ? 10.618 -10.893 -1.162 1.00 95.44 79 SER A N 1
ATOM 581 C CA . SER A 1 79 ? 9.530 -11.577 -0.450 1.00 95.44 79 SER A CA 1
ATOM 582 C C . SER A 1 79 ? 9.744 -11.632 1.066 1.00 95.44 79 SER A C 1
ATOM 584 O O . SER A 1 79 ? 8.870 -11.217 1.835 1.00 95.44 79 SER A O 1
ATOM 586 N N . GLY A 1 80 ? 10.926 -12.071 1.507 1.00 95.56 80 GLY A N 1
ATOM 587 C CA . GLY A 1 80 ? 11.278 -12.162 2.924 1.00 95.56 80 GLY A CA 1
ATOM 588 C C . GLY A 1 80 ? 11.346 -10.796 3.606 1.00 95.56 80 GLY A C 1
ATOM 589 O O . GLY A 1 80 ? 10.811 -10.624 4.703 1.00 95.56 80 GLY A O 1
ATOM 590 N N . LEU A 1 81 ? 11.947 -9.805 2.940 1.00 96.06 81 LEU A N 1
ATOM 591 C CA . LEU A 1 81 ? 12.098 -8.456 3.487 1.00 96.06 81 LEU A CA 1
ATOM 592 C C . LEU A 1 81 ? 10.745 -7.747 3.613 1.00 96.06 81 LEU A C 1
ATOM 594 O O . LEU A 1 81 ? 10.409 -7.251 4.686 1.00 96.06 81 LEU A O 1
ATOM 598 N N . ALA A 1 82 ? 9.938 -7.745 2.552 1.00 97.50 82 ALA A N 1
ATOM 599 C CA . ALA A 1 82 ? 8.605 -7.155 2.580 1.00 97.50 82 ALA A CA 1
ATOM 600 C C . ALA A 1 82 ? 7.692 -7.870 3.591 1.00 97.50 82 ALA A C 1
ATOM 602 O O . ALA A 1 82 ? 6.984 -7.196 4.336 1.00 97.50 82 ALA A O 1
ATOM 603 N N . THR A 1 83 ? 7.762 -9.205 3.704 1.00 97.94 83 THR A N 1
ATOM 604 C CA . THR A 1 83 ? 7.007 -9.954 4.729 1.00 97.94 83 THR A CA 1
ATOM 605 C C . THR A 1 83 ? 7.369 -9.489 6.143 1.00 97.94 83 THR A C 1
ATOM 607 O O . THR A 1 83 ? 6.475 -9.266 6.957 1.00 97.94 83 THR A O 1
ATOM 610 N N . ALA A 1 84 ? 8.657 -9.281 6.442 1.00 97.38 84 ALA A N 1
ATOM 611 C CA . ALA A 1 84 ? 9.090 -8.796 7.755 1.00 97.38 84 ALA A CA 1
ATOM 612 C C . ALA A 1 84 ? 8.571 -7.378 8.066 1.00 97.38 84 ALA A C 1
ATOM 614 O O . ALA A 1 84 ? 8.152 -7.099 9.193 1.00 97.38 84 ALA A O 1
ATOM 615 N N . TYR A 1 85 ? 8.554 -6.493 7.064 1.00 97.81 85 TYR A N 1
ATOM 616 C CA . TYR A 1 85 ? 8.013 -5.137 7.200 1.00 97.81 85 TYR A CA 1
ATOM 617 C C . TYR A 1 85 ? 6.495 -5.143 7.429 1.00 97.81 85 TYR A C 1
ATOM 619 O O . TYR A 1 85 ? 6.015 -4.427 8.307 1.00 97.81 85 TYR A O 1
ATOM 627 N N . VAL A 1 86 ? 5.744 -5.980 6.703 1.00 98.19 86 VAL A N 1
ATOM 628 C CA . VAL A 1 86 ? 4.296 -6.145 6.922 1.00 98.19 86 VAL A CA 1
ATOM 629 C C . VAL A 1 86 ? 4.013 -6.695 8.320 1.00 98.19 86 VAL A C 1
ATOM 631 O O . VAL A 1 86 ? 3.153 -6.157 9.010 1.00 98.19 86 VAL A O 1
ATOM 634 N N . ALA A 1 87 ? 4.760 -7.706 8.775 1.00 97.50 87 ALA A N 1
ATOM 635 C CA . ALA A 1 87 ? 4.601 -8.256 10.122 1.00 97.50 87 ALA A CA 1
ATOM 636 C C . ALA A 1 87 ? 4.828 -7.186 11.204 1.00 97.50 87 ALA A C 1
ATOM 638 O O . ALA A 1 87 ? 3.982 -7.004 12.074 1.00 97.50 87 ALA A O 1
ATOM 639 N N . THR A 1 88 ? 5.903 -6.400 11.075 1.00 96.81 88 THR A N 1
ATOM 640 C CA . THR A 1 88 ? 6.191 -5.283 11.993 1.00 96.81 88 THR A CA 1
ATOM 641 C C . THR A 1 88 ? 5.045 -4.267 12.011 1.00 96.81 88 THR A C 1
ATOM 643 O O . THR A 1 88 ? 4.604 -3.848 13.076 1.00 96.81 88 THR A O 1
ATOM 646 N N . ALA A 1 89 ? 4.506 -3.910 10.842 1.00 97.69 89 ALA A N 1
ATOM 647 C CA . ALA A 1 89 ? 3.401 -2.959 10.734 1.00 97.69 89 ALA A CA 1
ATOM 648 C C . ALA A 1 89 ? 2.088 -3.465 11.364 1.00 97.69 89 ALA A C 1
ATOM 650 O O . ALA A 1 89 ? 1.306 -2.658 11.864 1.00 97.69 89 ALA A O 1
ATOM 651 N N . LEU A 1 90 ? 1.832 -4.778 11.333 1.00 97.25 90 LEU A N 1
ATOM 652 C CA . LEU A 1 90 ? 0.650 -5.394 11.950 1.00 97.25 90 LEU A CA 1
ATOM 653 C C . LEU A 1 90 ? 0.764 -5.504 13.480 1.00 97.25 90 LEU A C 1
ATOM 655 O O . LEU A 1 90 ? -0.265 -5.445 14.166 1.00 97.25 90 LEU A O 1
ATOM 659 N N . ASP A 1 91 ? 1.992 -5.644 13.986 1.00 95.94 91 ASP A N 1
ATOM 660 C CA . ASP A 1 91 ? 2.313 -5.739 15.415 1.00 95.94 91 ASP A CA 1
ATOM 661 C C . ASP A 1 91 ? 2.398 -4.362 16.102 1.00 95.94 91 ASP A C 1
ATOM 663 O O . ASP A 1 91 ? 2.251 -4.268 17.321 1.00 95.94 91 ASP A O 1
ATOM 667 N N . GLU A 1 92 ? 2.613 -3.278 15.347 1.00 94.62 92 GLU A N 1
ATOM 668 C CA . GLU A 1 92 ? 2.635 -1.916 15.888 1.00 94.62 92 GLU A CA 1
ATOM 669 C C . GLU A 1 92 ? 1.249 -1.473 16.394 1.00 94.62 92 GLU A C 1
ATOM 671 O O . GLU A 1 92 ? 0.259 -1.432 15.658 1.00 94.62 92 GLU A O 1
ATOM 676 N N . GLU A 1 93 ? 1.187 -1.072 17.666 1.00 91.19 93 GLU A N 1
ATOM 677 C CA . GLU A 1 93 ? -0.023 -0.537 18.289 1.00 91.19 93 GLU A CA 1
ATOM 678 C C . GLU A 1 93 ? -0.068 0.995 18.277 1.00 91.19 93 GLU A C 1
ATOM 680 O O . GLU A 1 93 ? 0.943 1.691 18.398 1.00 91.19 93 GLU A O 1
ATOM 685 N N . GLY A 1 94 ? -1.288 1.530 18.206 1.00 92.19 94 GLY A N 1
ATOM 686 C CA . GLY A 1 94 ? -1.537 2.965 18.250 1.00 92.19 94 GLY A CA 1
ATOM 687 C C . GLY A 1 94 ? -1.103 3.711 16.986 1.00 92.19 94 GLY A C 1
ATOM 688 O O . GLY A 1 94 ? -0.615 3.144 16.007 1.00 92.19 94 GLY A O 1
ATOM 689 N N . GLY A 1 95 ? -1.331 5.022 17.003 1.00 94.88 95 GLY A N 1
ATOM 690 C CA . GLY A 1 95 ? -1.116 5.904 15.859 1.00 94.88 95 GLY A CA 1
ATOM 691 C C . GLY A 1 95 ? -2.397 6.599 15.410 1.00 94.88 95 GLY A C 1
ATOM 692 O O . GLY A 1 95 ? -3.440 6.515 16.058 1.00 94.88 95 GLY A O 1
ATOM 693 N N . ASP A 1 96 ? -2.289 7.322 14.302 1.00 96.94 96 ASP A N 1
ATOM 694 C CA . ASP A 1 96 ? -3.371 8.104 13.713 1.00 96.94 96 ASP A CA 1
ATOM 695 C C . ASP A 1 96 ? -3.357 7.917 12.195 1.00 96.94 96 ASP A C 1
ATOM 697 O O . ASP A 1 96 ? -2.333 8.135 11.543 1.00 96.94 96 ASP A O 1
ATOM 701 N N . ILE A 1 97 ? -4.510 7.555 11.629 1.00 98.12 97 ILE A N 1
ATOM 702 C CA . ILE A 1 97 ? -4.659 7.257 10.198 1.00 98.12 97 ILE A CA 1
ATOM 703 C C . ILE A 1 97 ? -4.198 8.433 9.331 1.00 98.12 97 ILE A C 1
ATOM 705 O O . ILE A 1 97 ? -3.555 8.228 8.304 1.00 98.12 97 ILE A O 1
ATOM 709 N N . ARG A 1 98 ? -4.459 9.685 9.736 1.00 96.94 98 ARG A N 1
ATOM 710 C CA . ARG A 1 98 ? -4.018 10.847 8.945 1.00 96.94 98 ARG A CA 1
ATOM 711 C C . ARG A 1 98 ? -2.510 11.049 8.995 1.00 96.94 98 ARG A C 1
ATOM 713 O O . ARG A 1 98 ? -1.933 11.572 8.045 1.00 96.94 98 ARG A O 1
ATOM 720 N N . THR A 1 99 ? -1.877 10.701 10.106 1.00 98.06 99 THR A N 1
ATOM 721 C CA . THR A 1 99 ? -0.422 10.748 10.253 1.00 98.06 99 THR A CA 1
ATOM 722 C C . THR A 1 99 ? 0.231 9.702 9.355 1.00 98.06 99 THR A C 1
ATO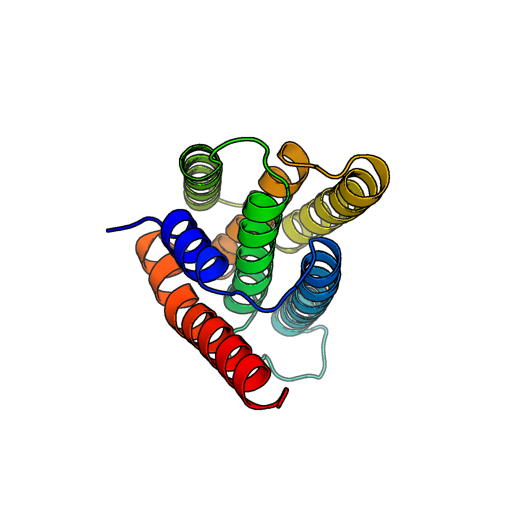M 724 O O . THR A 1 99 ? 1.142 10.049 8.602 1.00 98.06 99 THR A O 1
ATOM 727 N N . GLU A 1 100 ? -0.298 8.477 9.335 1.00 98.50 100 GLU A N 1
ATOM 728 C CA . GLU A 1 100 ? 0.174 7.433 8.419 1.00 98.50 100 GLU A CA 1
ATOM 729 C C . GLU A 1 100 ? -0.083 7.806 6.949 1.00 98.50 100 GLU A C 1
ATOM 731 O O . GLU A 1 100 ? 0.826 7.671 6.135 1.00 98.50 100 GLU A O 1
ATOM 736 N N . LEU A 1 101 ? -1.243 8.388 6.609 1.00 98.56 101 LEU A N 1
ATOM 737 C CA . LEU A 1 101 ? -1.539 8.867 5.248 1.00 98.56 101 LEU A CA 1
ATOM 738 C C . LEU A 1 101 ? -0.536 9.933 4.777 1.00 98.56 101 LEU A C 1
ATOM 740 O O . LEU A 1 101 ? -0.069 9.896 3.642 1.00 98.56 101 LEU A O 1
ATOM 744 N N . ARG A 1 102 ? -0.172 10.891 5.639 1.00 98.31 102 ARG A N 1
ATOM 745 C CA . ARG A 1 102 ? 0.839 11.908 5.295 1.00 98.31 102 ARG A CA 1
ATOM 746 C C . ARG A 1 102 ? 2.211 11.285 5.066 1.00 98.31 102 ARG A C 1
ATOM 748 O O . ARG A 1 102 ? 2.893 11.660 4.118 1.00 98.31 102 ARG A O 1
ATOM 755 N N . ALA A 1 103 ? 2.612 10.348 5.922 1.00 98.25 103 ALA A N 1
ATOM 756 C CA . ALA A 1 103 ? 3.875 9.637 5.764 1.00 98.25 103 ALA A CA 1
ATOM 757 C C . ALA A 1 103 ? 3.890 8.791 4.479 1.00 98.25 103 ALA A C 1
ATOM 759 O O . ALA A 1 103 ? 4.896 8.784 3.773 1.00 98.25 103 ALA A O 1
ATOM 760 N N . LEU A 1 104 ? 2.765 8.150 4.147 1.00 98.50 104 LEU A N 1
ATOM 761 C CA . LEU A 1 104 ? 2.558 7.411 2.902 1.00 98.50 104 LEU A CA 1
ATOM 762 C C . LEU A 1 104 ? 2.720 8.322 1.679 1.00 98.50 104 LEU A C 1
ATOM 764 O O . LEU A 1 104 ? 3.520 8.011 0.803 1.00 98.50 104 LEU A O 1
ATOM 768 N N . LEU A 1 105 ? 2.041 9.475 1.656 1.00 98.06 105 LEU A N 1
ATOM 769 C CA . LEU A 1 105 ? 2.146 10.467 0.577 1.00 98.06 105 LEU A CA 1
ATOM 770 C C . LEU A 1 105 ? 3.594 10.929 0.352 1.00 98.06 105 LEU A C 1
ATOM 772 O O . LEU A 1 105 ? 4.049 11.014 -0.787 1.00 98.06 105 LEU A O 1
ATOM 776 N N . ILE A 1 106 ? 4.330 11.209 1.432 1.00 98.12 106 ILE A N 1
ATOM 777 C CA . ILE A 1 106 ? 5.732 11.646 1.354 1.00 98.12 106 ILE A CA 1
ATOM 778 C C . ILE A 1 106 ? 6.625 10.524 0.811 1.00 98.12 106 ILE A C 1
ATOM 780 O O . ILE A 1 106 ? 7.424 10.762 -0.100 1.00 98.12 106 ILE A O 1
ATOM 784 N N . ALA A 1 107 ? 6.494 9.311 1.357 1.00 97.69 107 ALA A N 1
ATOM 785 C CA . ALA A 1 107 ? 7.296 8.163 0.948 1.00 97.69 107 ALA A CA 1
ATOM 786 C C . ALA A 1 107 ? 7.040 7.806 -0.521 1.00 97.69 107 ALA A C 1
ATOM 788 O O . ALA A 1 107 ? 7.990 7.691 -1.292 1.00 97.69 107 ALA A O 1
ATOM 789 N N . LEU A 1 108 ? 5.771 7.718 -0.927 1.00 96.38 108 LEU A N 1
ATOM 790 C CA . LEU A 1 108 ? 5.384 7.369 -2.290 1.00 96.38 108 LEU A CA 1
ATOM 791 C C . LEU A 1 108 ? 5.776 8.455 -3.300 1.00 96.38 108 LEU A C 1
ATOM 793 O O . LEU A 1 108 ? 6.327 8.137 -4.350 1.00 96.38 108 LEU A O 1
ATOM 797 N N . GLY A 1 109 ? 5.566 9.736 -2.977 1.00 95.75 109 GLY A N 1
ATOM 798 C CA . GLY A 1 109 ? 5.977 10.837 -3.853 1.00 95.75 109 GLY A CA 1
ATOM 799 C C . GLY A 1 109 ? 7.493 10.886 -4.071 1.00 95.75 109 GLY A C 1
ATOM 800 O O . GLY A 1 109 ? 7.957 11.183 -5.172 1.00 95.75 109 GLY A O 1
ATOM 801 N N . THR A 1 110 ? 8.275 10.543 -3.044 1.00 96.31 110 THR A N 1
ATOM 802 C CA . THR A 1 110 ? 9.737 10.433 -3.167 1.00 96.31 110 THR A CA 1
ATOM 803 C C . THR A 1 110 ? 10.131 9.180 -3.956 1.00 96.31 110 THR A C 1
ATOM 805 O O . THR A 1 110 ? 10.977 9.265 -4.842 1.00 96.31 110 THR A O 1
ATOM 808 N N . ALA A 1 111 ? 9.471 8.043 -3.707 1.00 95.50 111 ALA A N 1
ATOM 809 C CA . ALA A 1 111 ? 9.720 6.795 -4.424 1.00 95.50 111 ALA A CA 1
ATOM 810 C C . ALA A 1 111 ? 9.450 6.923 -5.929 1.00 95.50 111 ALA A C 1
ATOM 812 O O . ALA A 1 111 ? 10.246 6.445 -6.731 1.00 95.50 111 ALA A O 1
ATOM 813 N N . ALA A 1 112 ? 8.369 7.607 -6.317 1.00 94.81 112 ALA A N 1
ATOM 814 C CA . ALA A 1 112 ? 8.038 7.847 -7.719 1.00 94.81 112 ALA A CA 1
ATOM 815 C C . ALA A 1 112 ? 9.159 8.611 -8.444 1.00 94.81 112 ALA A C 1
ATOM 817 O O . ALA A 1 112 ? 9.587 8.205 -9.522 1.00 94.81 112 ALA A O 1
ATOM 818 N N . ARG A 1 113 ? 9.704 9.660 -7.811 1.00 94.19 113 ARG A N 1
ATOM 819 C CA . ARG A 1 113 ? 10.843 10.418 -8.352 1.00 94.19 113 ARG A CA 1
ATOM 820 C C . ARG A 1 113 ? 12.107 9.564 -8.472 1.00 94.19 113 ARG A C 1
ATOM 822 O O . ARG A 1 113 ? 12.838 9.681 -9.452 1.00 94.19 113 ARG A O 1
ATOM 829 N N . ASP A 1 114 ? 12.378 8.718 -7.484 1.00 94.19 114 ASP A N 1
ATOM 830 C CA . ASP A 1 114 ? 13.536 7.822 -7.515 1.00 94.19 114 ASP A CA 1
ATOM 831 C C . ASP A 1 114 ? 13.417 6.767 -8.618 1.00 94.19 114 ASP A C 1
ATOM 833 O O . ASP A 1 114 ? 14.401 6.475 -9.294 1.00 94.19 114 ASP A O 1
ATOM 837 N N . ILE A 1 115 ? 12.221 6.219 -8.832 1.00 93.44 115 ILE A N 1
ATOM 838 C CA . ILE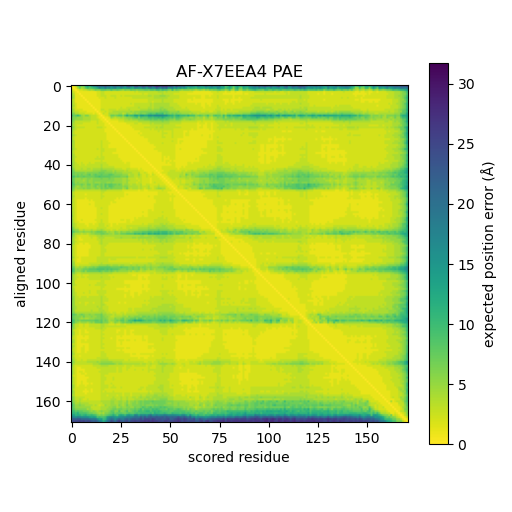 A 1 115 ? 11.962 5.254 -9.905 1.00 93.44 115 ILE A CA 1
ATOM 839 C C . ILE A 1 115 ? 12.107 5.928 -11.271 1.00 93.44 115 ILE A C 1
ATOM 841 O O . ILE A 1 115 ? 12.733 5.352 -12.157 1.00 93.44 115 ILE A O 1
ATOM 845 N N . GLU A 1 116 ? 11.631 7.163 -11.428 1.00 90.25 116 GLU A N 1
ATOM 846 C CA . GLU A 1 116 ? 11.826 7.948 -12.651 1.00 90.25 116 GLU A CA 1
ATOM 847 C C . GLU A 1 116 ? 13.309 8.205 -12.954 1.00 90.25 116 GLU A C 1
ATOM 849 O O . GLU A 1 116 ? 13.756 8.018 -14.084 1.00 90.25 116 GLU A O 1
ATOM 854 N N . GLY A 1 117 ? 14.089 8.610 -11.946 1.00 90.69 117 GLY A N 1
ATOM 855 C CA . GLY A 1 117 ? 15.497 8.974 -12.133 1.00 90.69 117 GLY A CA 1
ATOM 856 C C . GLY A 1 117 ? 16.472 7.794 -12.157 1.00 90.69 117 GLY A C 1
ATOM 857 O O . GLY A 1 117 ? 17.508 7.863 -12.818 1.00 90.69 117 GLY A O 1
ATOM 858 N N . HIS A 1 118 ? 16.170 6.721 -11.425 1.00 90.62 118 HIS A N 1
ATOM 859 C CA . HIS A 1 118 ? 17.121 5.645 -11.120 1.00 90.62 118 HIS A CA 1
ATOM 860 C C . HIS A 1 118 ? 16.558 4.232 -11.341 1.00 90.62 118 HIS A C 1
ATOM 862 O O . HIS A 1 118 ? 17.294 3.255 -11.186 1.00 90.62 118 HIS A O 1
ATOM 868 N N . GLY A 1 119 ? 15.273 4.097 -11.680 1.00 87.50 119 GLY A N 1
ATOM 869 C CA . GLY A 1 119 ? 14.604 2.816 -11.931 1.00 87.50 119 GLY A CA 1
ATOM 870 C C . GLY A 1 119 ? 14.270 1.994 -10.681 1.00 87.50 119 GLY A C 1
ATOM 871 O O . GLY A 1 119 ? 13.733 0.898 -10.811 1.00 87.50 119 GLY A O 1
ATOM 872 N N . MET A 1 120 ? 14.587 2.478 -9.473 1.00 89.31 120 MET A N 1
ATOM 873 C CA . MET A 1 120 ? 14.364 1.733 -8.228 1.00 89.31 120 MET A CA 1
ATOM 874 C C . MET A 1 120 ? 14.207 2.634 -7.004 1.00 89.31 120 MET A C 1
ATOM 876 O O . MET A 1 120 ? 14.845 3.677 -6.915 1.00 89.31 120 MET A O 1
ATOM 880 N N . SER A 1 121 ? 13.408 2.191 -6.024 1.00 92.25 121 SER A N 1
ATOM 881 C CA . SER A 1 121 ? 13.279 2.870 -4.725 1.00 92.25 121 SER A CA 1
ATOM 882 C C . SER A 1 121 ? 12.840 1.932 -3.586 1.00 92.25 121 SER A C 1
ATOM 884 O O . SER A 1 121 ? 11.922 2.218 -2.819 1.00 92.25 121 SER A O 1
ATOM 886 N N . THR A 1 122 ? 13.490 0.770 -3.456 1.00 94.75 122 THR A N 1
ATOM 887 C CA . THR A 1 122 ? 13.077 -0.302 -2.525 1.00 94.75 122 THR A CA 1
ATOM 888 C C . THR A 1 122 ? 12.834 0.182 -1.092 1.00 94.75 122 THR A C 1
ATOM 890 O O . THR A 1 122 ? 11.815 -0.154 -0.496 1.00 94.75 122 THR A O 1
ATOM 893 N N . GLY A 1 123 ? 13.732 1.002 -0.536 1.00 95.25 123 GLY A N 1
ATOM 894 C CA . GLY A 1 123 ? 13.601 1.487 0.841 1.00 95.25 123 GLY A CA 1
ATOM 895 C C . GLY A 1 123 ? 12.370 2.372 1.061 1.00 95.25 123 GLY A C 1
ATOM 896 O O . GLY A 1 123 ? 11.665 2.200 2.054 1.00 95.25 123 GLY A O 1
ATOM 897 N N . LEU A 1 124 ? 12.079 3.286 0.131 1.00 97.00 124 LEU A N 1
ATOM 898 C CA . LEU A 1 124 ? 10.915 4.173 0.231 1.00 97.00 124 LEU A CA 1
ATOM 899 C C . LEU A 1 124 ? 9.611 3.430 -0.065 1.00 97.00 124 LEU A C 1
ATOM 901 O O . LEU A 1 124 ? 8.610 3.686 0.598 1.00 97.00 124 LEU A O 1
ATOM 905 N N . LEU A 1 125 ? 9.631 2.463 -0.985 1.00 97.75 125 LEU A N 1
ATOM 906 C CA . LEU A 1 125 ? 8.486 1.591 -1.243 1.00 97.75 125 LEU A CA 1
ATOM 907 C C . LEU A 1 125 ? 8.144 0.712 -0.032 1.00 97.75 125 LEU A C 1
ATOM 909 O O . LEU A 1 125 ? 6.974 0.587 0.313 1.00 97.75 125 LEU A O 1
ATOM 913 N N . LEU A 1 126 ? 9.142 0.163 0.670 1.00 98.06 126 LEU A N 1
ATOM 914 C CA . LEU A 1 126 ? 8.919 -0.570 1.923 1.00 98.06 126 LEU A CA 1
ATOM 915 C C . LEU A 1 126 ? 8.358 0.335 3.025 1.00 98.06 126 LEU A C 1
ATOM 917 O O . LEU A 1 126 ? 7.474 -0.079 3.774 1.00 98.06 126 LEU A O 1
ATOM 921 N N . GLN A 1 127 ? 8.837 1.579 3.122 1.00 98.12 127 GLN A N 1
ATOM 922 C CA . GLN A 1 127 ? 8.268 2.553 4.053 1.00 98.12 127 GLN A CA 1
ATOM 923 C C . GLN A 1 127 ? 6.811 2.858 3.709 1.00 98.12 127 GLN A C 1
ATOM 925 O O . GLN A 1 127 ? 5.971 2.806 4.602 1.00 98.12 127 GLN A O 1
ATOM 930 N N . ALA A 1 128 ? 6.500 3.129 2.439 1.00 98.50 128 ALA A N 1
ATOM 931 C CA . ALA A 1 128 ? 5.133 3.339 1.974 1.00 98.50 128 ALA A CA 1
ATOM 932 C C . ALA A 1 128 ? 4.244 2.125 2.291 1.00 98.50 128 ALA A C 1
ATOM 934 O O . ALA A 1 128 ? 3.158 2.296 2.843 1.00 98.50 128 ALA A O 1
ATOM 935 N N . LEU A 1 129 ? 4.735 0.904 2.047 1.00 98.69 129 LEU A N 1
ATOM 936 C CA . LEU A 1 129 ? 4.011 -0.334 2.340 1.00 98.69 129 LEU A CA 1
ATOM 937 C C . LEU A 1 129 ? 3.668 -0.439 3.828 1.00 98.69 129 LEU A C 1
ATOM 939 O O . LEU A 1 129 ? 2.518 -0.699 4.171 1.00 98.69 129 LEU A O 1
ATOM 943 N N . VAL A 1 130 ? 4.626 -0.159 4.717 1.00 98.50 130 VAL A N 1
ATOM 944 C CA . VAL A 1 130 ? 4.369 -0.116 6.166 1.00 98.50 130 VAL A CA 1
ATOM 945 C C . VAL A 1 130 ? 3.262 0.877 6.499 1.00 98.50 130 VAL A C 1
ATOM 947 O O . VAL A 1 130 ? 2.359 0.534 7.256 1.00 98.50 130 VAL A O 1
ATOM 950 N N . ARG A 1 131 ? 3.279 2.087 5.924 1.00 98.62 131 ARG A N 1
ATOM 951 C CA . ARG A 1 131 ? 2.235 3.092 6.192 1.00 98.62 131 ARG A CA 1
ATOM 952 C C . ARG A 1 131 ? 0.858 2.625 5.733 1.00 98.62 131 ARG A C 1
ATOM 954 O O . ARG A 1 131 ? -0.096 2.771 6.489 1.00 98.62 131 ARG A O 1
ATOM 961 N N . ALA A 1 132 ? 0.760 2.019 4.550 1.00 98.75 132 ALA A N 1
ATOM 962 C CA . ALA A 1 132 ? -0.494 1.461 4.051 1.00 98.75 132 ALA A CA 1
ATOM 963 C C . ALA A 1 132 ? -1.026 0.355 4.984 1.00 98.75 132 ALA A C 1
ATOM 965 O O . ALA A 1 132 ? -2.161 0.438 5.452 1.00 98.75 132 ALA A O 1
ATOM 966 N N . ILE A 1 133 ? -0.183 -0.610 5.371 1.00 98.69 133 ILE A N 1
ATOM 967 C CA . ILE A 1 133 ? -0.571 -1.685 6.302 1.00 98.69 133 ILE A CA 1
ATOM 968 C C . ILE A 1 133 ? -0.961 -1.146 7.681 1.00 98.69 133 ILE A C 1
ATOM 970 O O . ILE A 1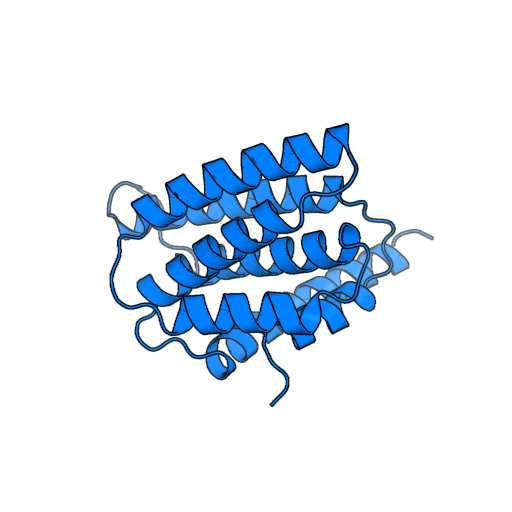 133 ? -1.927 -1.624 8.280 1.00 98.69 133 ILE A O 1
ATOM 974 N N . ARG A 1 134 ? -0.276 -0.114 8.182 1.00 98.38 134 ARG A N 1
ATOM 975 C CA . ARG A 1 134 ? -0.666 0.532 9.441 1.00 98.38 134 ARG A CA 1
ATOM 976 C C . ARG A 1 134 ? -2.035 1.196 9.348 1.00 98.38 134 ARG A C 1
ATOM 978 O O . ARG A 1 134 ? -2.798 1.113 10.306 1.00 98.38 134 ARG A O 1
ATOM 985 N N . ILE A 1 135 ? -2.389 1.799 8.211 1.00 98.69 135 ILE A N 1
ATOM 986 C CA . ILE A 1 135 ? -3.743 2.335 8.003 1.00 98.69 135 ILE A CA 1
A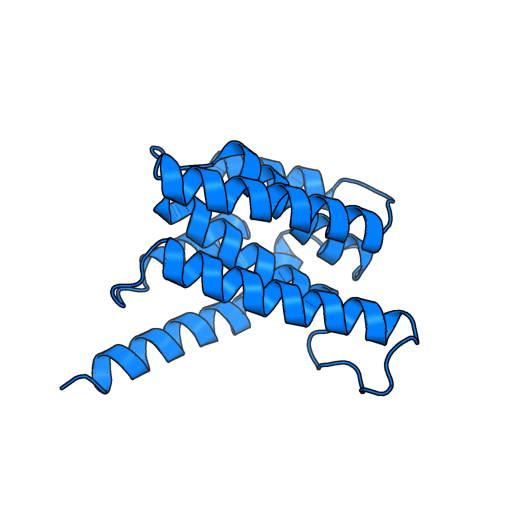TOM 987 C C . ILE A 1 135 ? -4.777 1.205 8.048 1.00 98.69 135 ILE A C 1
ATOM 989 O O . ILE A 1 135 ? -5.761 1.342 8.776 1.00 98.69 135 ILE A O 1
ATOM 993 N N . VAL A 1 136 ? -4.524 0.073 7.377 1.00 98.50 136 VAL A N 1
ATOM 994 C CA . VAL A 1 136 ? -5.393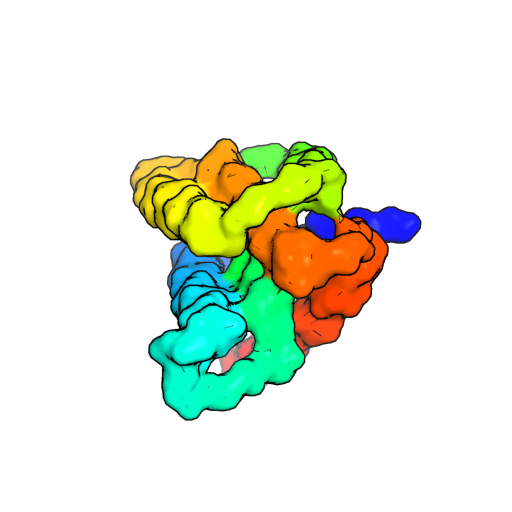 -1.118 7.463 1.00 98.50 136 VAL A CA 1
ATOM 995 C C . VAL A 1 136 ? -5.576 -1.548 8.922 1.00 98.50 136 VAL A C 1
ATOM 997 O O . VAL A 1 136 ? -6.700 -1.722 9.388 1.00 98.50 136 VAL A O 1
ATOM 1000 N N . ARG A 1 137 ? -4.481 -1.665 9.680 1.00 97.94 137 ARG A N 1
ATOM 1001 C CA . ARG A 1 137 ? -4.486 -2.116 11.082 1.00 97.94 137 ARG A CA 1
ATOM 1002 C C . ARG A 1 137 ? -5.196 -1.156 12.042 1.00 97.94 137 ARG A C 1
ATOM 1004 O O . ARG A 1 137 ? -5.747 -1.608 13.051 1.00 97.94 137 ARG A O 1
ATOM 1011 N N . LEU A 1 138 ? -5.144 0.148 11.765 1.00 97.88 138 LEU A N 1
ATOM 1012 C CA . LEU A 1 138 ? -5.824 1.189 12.540 1.00 97.88 138 LEU A CA 1
ATOM 1013 C C . LEU A 1 138 ? -7.319 1.262 12.209 1.00 97.88 138 LEU A C 1
ATOM 1015 O O . LEU A 1 138 ? -8.122 1.506 13.108 1.00 97.88 138 LEU A O 1
ATOM 1019 N N . ALA A 1 139 ? -7.690 1.045 10.945 1.00 97.38 139 ALA A N 1
ATOM 1020 C CA . ALA A 1 139 ? -9.083 0.989 10.506 1.00 97.38 139 ALA A CA 1
ATOM 1021 C C . ALA A 1 139 ? -9.776 -0.308 10.957 1.00 97.38 139 ALA A C 1
ATOM 1023 O O . ALA A 1 139 ? -10.941 -0.279 11.350 1.00 97.38 139 ALA A O 1
ATOM 1024 N N . GLU A 1 140 ? -9.042 -1.422 10.984 1.00 96.25 140 GLU A N 1
ATOM 1025 C CA . GLU A 1 140 ? -9.501 -2.708 11.501 1.00 96.25 140 GLU A CA 1
ATOM 1026 C C . GLU A 1 140 ? -8.615 -3.222 12.644 1.00 96.25 140 GLU A C 1
ATOM 1028 O O . GLU A 1 140 ? -7.648 -3.971 12.434 1.00 96.25 140 GLU A O 1
ATOM 1033 N N . PRO A 1 141 ? -8.962 -2.875 13.896 1.00 94.56 141 PRO A N 1
ATOM 1034 C CA . PRO A 1 141 ? -8.282 -3.417 15.054 1.00 94.56 141 PRO A CA 1
ATOM 1035 C C . PRO A 1 141 ? -8.305 -4.955 15.076 1.00 94.56 141 PRO A C 1
ATOM 1037 O O . PRO A 1 141 ? -9.344 -5.585 14.888 1.00 94.56 141 PRO A O 1
ATOM 1040 N N . GLY A 1 142 ? -7.150 -5.576 15.320 1.00 93.75 142 GLY A N 1
ATOM 1041 C CA . GLY A 1 142 ? -6.995 -7.033 15.299 1.00 93.75 142 GLY A CA 1
ATOM 1042 C C . GLY A 1 142 ? -6.807 -7.627 13.899 1.00 93.75 142 GLY A C 1
ATOM 1043 O O . GLY A 1 142 ? -7.031 -8.827 13.713 1.00 93.75 142 GLY A O 1
ATOM 1044 N N . MET A 1 143 ? -6.430 -6.812 12.908 1.00 97.06 143 MET A N 1
ATOM 1045 C CA . MET A 1 143 ? -5.946 -7.316 11.623 1.00 97.06 143 MET A CA 1
ATOM 1046 C C . MET A 1 143 ? -4.724 -8.224 11.833 1.00 97.06 143 MET A C 1
ATOM 1048 O O . MET A 1 143 ? -3.808 -7.885 12.579 1.00 97.06 143 MET A O 1
ATOM 1052 N N . THR A 1 144 ? -4.719 -9.377 11.166 1.00 97.06 144 THR A N 1
ATOM 1053 C CA . THR A 1 144 ? -3.617 -10.351 11.159 1.00 97.06 144 THR A CA 1
ATOM 1054 C C . THR A 1 144 ? -3.196 -10.619 9.721 1.00 97.06 144 THR A C 1
ATOM 1056 O O . THR A 1 144 ? -3.987 -10.392 8.809 1.00 97.06 144 THR A O 1
ATOM 1059 N N . ASP A 1 145 ? -2.001 -11.167 9.495 1.00 96.94 145 ASP A N 1
ATOM 1060 C CA . ASP A 1 145 ? -1.539 -11.520 8.141 1.00 96.94 145 ASP A CA 1
ATOM 1061 C C . ASP A 1 145 ? -2.512 -12.480 7.425 1.00 96.94 145 ASP A C 1
ATOM 1063 O O . ASP A 1 145 ? -2.830 -12.305 6.251 1.00 96.94 145 ASP A O 1
ATOM 1067 N N . ALA A 1 146 ? -3.095 -13.432 8.162 1.00 96.75 146 ALA A N 1
ATOM 1068 C CA . ALA A 1 146 ? -4.121 -14.337 7.648 1.00 96.75 146 ALA A CA 1
ATOM 1069 C C . ALA A 1 146 ? -5.395 -13.604 7.189 1.00 96.75 146 ALA A C 1
ATOM 1071 O O . ALA A 1 146 ? -5.934 -13.913 6.127 1.00 96.75 146 ALA A O 1
ATOM 1072 N N . ARG A 1 147 ? -5.881 -12.636 7.979 1.00 96.81 147 ARG A N 1
ATOM 1073 C CA . ARG A 1 147 ? -7.063 -11.832 7.624 1.00 96.81 147 ARG A CA 1
ATOM 1074 C C . ARG A 1 147 ? -6.763 -10.875 6.474 1.00 96.81 147 ARG A C 1
ATOM 1076 O O . ARG A 1 147 ? -7.579 -10.768 5.568 1.00 96.81 147 ARG A O 1
ATOM 1083 N N . LEU A 1 148 ? -5.583 -10.260 6.478 1.00 97.38 148 LEU A N 1
ATOM 1084 C CA . LEU A 1 148 ? -5.096 -9.397 5.406 1.00 97.38 148 LEU A CA 1
ATOM 1085 C C . LEU A 1 148 ? -5.035 -10.164 4.079 1.00 97.38 148 LEU A C 1
ATOM 1087 O O . LEU A 1 148 ? -5.549 -9.701 3.067 1.00 97.38 148 LEU A O 1
ATOM 1091 N N . THR A 1 149 ? -4.492 -11.384 4.106 1.00 97.56 149 THR A N 1
ATOM 1092 C CA . THR A 1 149 ? -4.442 -12.285 2.946 1.00 97.56 149 THR A CA 1
ATOM 1093 C C . THR A 1 149 ? -5.841 -12.659 2.456 1.00 97.56 149 THR A C 1
ATOM 1095 O O . THR A 1 149 ? -6.095 -12.649 1.255 1.00 97.56 149 THR A O 1
ATOM 1098 N N . ALA A 1 150 ? -6.768 -12.966 3.369 1.00 96.50 150 ALA A N 1
ATOM 1099 C CA . ALA A 1 150 ? -8.148 -13.285 3.006 1.00 96.50 150 ALA A CA 1
ATOM 1100 C C . ALA A 1 150 ? -8.883 -12.083 2.386 1.00 96.50 150 ALA A C 1
ATOM 1102 O O . ALA A 1 150 ? -9.659 -12.262 1.452 1.00 96.50 150 ALA A O 1
ATOM 1103 N N . MET A 1 151 ? -8.614 -10.870 2.875 1.00 96.56 151 MET A N 1
ATOM 1104 C CA . MET A 1 151 ? -9.172 -9.625 2.338 1.00 96.56 151 MET A CA 1
ATOM 1105 C C . MET A 1 151 ? -8.587 -9.280 0.959 1.00 96.56 151 MET A C 1
ATOM 1107 O O . MET A 1 151 ? -9.289 -8.745 0.105 1.00 96.56 151 MET A O 1
ATOM 1111 N N . ALA A 1 152 ? -7.322 -9.636 0.718 1.00 97.25 152 ALA A N 1
ATOM 1112 C CA . ALA A 1 152 ? -6.639 -9.436 -0.559 1.00 97.25 152 ALA A CA 1
ATOM 1113 C C . ALA A 1 152 ? -7.095 -10.402 -1.659 1.00 97.25 152 ALA A C 1
ATOM 1115 O O . ALA A 1 152 ? -7.127 -10.016 -2.823 1.00 97.25 152 ALA A O 1
ATOM 1116 N N . ALA A 1 153 ? -7.461 -11.637 -1.306 1.00 95.94 153 ALA A N 1
ATOM 1117 C CA . ALA A 1 153 ? -7.811 -12.682 -2.269 1.00 95.94 153 ALA A CA 1
ATOM 1118 C C . ALA A 1 153 ? -8.837 -12.245 -3.344 1.00 95.94 153 ALA A C 1
ATOM 1120 O O . ALA A 1 153 ? -8.496 -12.319 -4.524 1.00 95.94 153 ALA A O 1
ATOM 1121 N N . PRO A 1 154 ? -10.032 -11.711 -3.010 1.00 95.75 154 PRO A N 1
ATOM 1122 C CA . PRO A 1 154 ? -10.998 -11.302 -4.037 1.00 95.75 154 PRO A CA 1
ATOM 1123 C C . PRO A 1 154 ? -10.504 -10.135 -4.913 1.00 95.75 154 PRO A C 1
ATOM 1125 O O . PRO A 1 154 ? -10.887 -10.026 -6.079 1.00 95.75 154 PRO A O 1
ATOM 1128 N N . LYS A 1 155 ? -9.636 -9.264 -4.381 1.00 95.25 155 LYS A N 1
ATOM 1129 C CA . LYS A 1 155 ? -9.032 -8.148 -5.130 1.00 95.25 155 LYS A CA 1
ATOM 1130 C C . LYS A 1 155 ? -7.995 -8.661 -6.136 1.00 95.25 155 LYS A C 1
ATOM 1132 O O . LYS A 1 155 ? -8.010 -8.252 -7.295 1.00 95.25 155 LYS A O 1
ATOM 1137 N N . LEU A 1 156 ? -7.167 -9.621 -5.726 1.00 94.81 156 LEU A N 1
ATOM 1138 C CA . LEU A 1 156 ? -6.199 -10.290 -6.598 1.00 94.81 156 LEU A CA 1
ATOM 1139 C C . LEU A 1 156 ? -6.884 -11.122 -7.695 1.00 94.81 156 LEU A C 1
ATOM 1141 O O . LEU A 1 156 ? -6.482 -11.055 -8.855 1.00 94.81 156 LEU A O 1
ATOM 1145 N N . GLU A 1 157 ? -7.976 -11.824 -7.377 1.00 93.88 157 GLU A N 1
ATOM 1146 C CA . GLU A 1 157 ? -8.789 -12.526 -8.383 1.00 93.88 157 GLU A CA 1
ATOM 1147 C C . GLU A 1 157 ? -9.326 -11.556 -9.452 1.00 93.88 157 GLU A C 1
ATOM 1149 O O . GLU A 1 157 ? -9.299 -11.852 -10.651 1.00 93.88 157 GLU A O 1
ATOM 1154 N N . LYS A 1 158 ? -9.760 -10.354 -9.042 1.00 92.06 158 LYS A N 1
ATOM 1155 C CA . LYS A 1 158 ? -10.194 -9.292 -9.964 1.00 92.06 158 LYS A CA 1
ATOM 1156 C C . LYS A 1 158 ? -9.042 -8.775 -10.834 1.00 92.06 158 LYS A C 1
ATOM 1158 O O . LYS A 1 158 ? -9.263 -8.515 -12.022 1.00 92.06 158 LYS A O 1
ATOM 1163 N N . TRP A 1 159 ? -7.832 -8.638 -10.285 1.00 91.56 159 TRP A N 1
ATOM 1164 C CA . TRP A 1 159 ? -6.638 -8.279 -11.063 1.00 91.56 159 TRP A CA 1
ATOM 1165 C C . TRP A 1 159 ? -6.355 -9.310 -12.157 1.00 91.56 159 TRP A C 1
ATOM 1167 O O . TRP A 1 159 ? -6.247 -8.943 -13.330 1.00 91.56 159 TRP A O 1
ATOM 1177 N N . ALA A 1 160 ? -6.320 -10.595 -11.796 1.00 89.00 160 ALA A N 1
ATOM 1178 C CA . ALA A 1 160 ? -6.097 -11.688 -12.738 1.00 89.00 160 ALA A CA 1
ATOM 1179 C C . ALA A 1 160 ? -7.181 -11.734 -13.831 1.00 89.00 160 ALA A C 1
ATOM 1181 O O . ALA A 1 160 ? -6.869 -11.838 -15.019 1.00 89.00 160 ALA A O 1
ATOM 1182 N N . GLY A 1 161 ? -8.455 -11.575 -13.453 1.00 88.06 161 GLY A N 1
ATOM 1183 C CA . GLY A 1 161 ? -9.570 -11.540 -14.403 1.00 88.06 161 GLY A CA 1
ATOM 1184 C C . GLY A 1 161 ? -9.501 -10.362 -15.381 1.00 88.06 161 GLY A C 1
ATOM 1185 O O . GLY A 1 161 ? -9.740 -10.533 -16.577 1.00 88.06 161 GLY A O 1
ATOM 1186 N N . THR A 1 162 ? -9.120 -9.176 -14.897 1.00 85.94 162 THR A N 1
ATOM 1187 C CA . THR A 1 162 ? -8.955 -7.980 -15.743 1.00 85.94 162 THR A CA 1
ATOM 1188 C C . THR A 1 162 ? -7.799 -8.158 -16.727 1.00 85.94 162 THR A C 1
ATOM 1190 O O . THR A 1 162 ? -7.935 -7.835 -17.907 1.00 85.94 162 THR A O 1
ATOM 1193 N N . ALA A 1 163 ? -6.678 -8.725 -16.270 1.00 83.94 163 ALA A N 1
ATOM 1194 C CA . ALA A 1 163 ? -5.532 -9.021 -17.123 1.00 83.94 163 ALA A CA 1
ATOM 1195 C C . ALA A 1 163 ? -5.880 -10.023 -18.237 1.00 83.94 163 ALA A C 1
ATOM 1197 O O . ALA A 1 163 ? -5.542 -9.788 -19.397 1.00 83.94 163 ALA A O 1
ATOM 1198 N N . ALA A 1 164 ? -6.608 -11.095 -17.907 1.00 81.81 164 ALA A N 1
ATOM 1199 C CA . ALA A 1 164 ? -7.055 -12.086 -18.884 1.00 81.81 164 ALA A CA 1
ATOM 1200 C C . ALA A 1 164 ? -7.984 -11.474 -19.949 1.00 81.81 164 ALA A C 1
ATOM 1202 O O . ALA A 1 164 ? -7.788 -11.693 -21.143 1.00 81.81 164 ALA A O 1
ATOM 1203 N N . ALA A 1 165 ? -8.945 -10.638 -19.539 1.00 81.81 165 ALA A N 1
ATOM 1204 C CA . ALA A 1 165 ? -9.873 -9.987 -20.465 1.00 81.81 165 ALA A CA 1
ATOM 1205 C C . ALA A 1 165 ? -9.165 -9.060 -21.473 1.00 81.81 165 ALA A C 1
ATOM 1207 O O . ALA A 1 165 ? -9.543 -9.010 -22.645 1.00 81.81 165 ALA A O 1
ATOM 1208 N N . LEU A 1 166 ? -8.123 -8.345 -21.037 1.00 77.88 166 LEU A N 1
ATOM 1209 C CA . LEU A 1 166 ? -7.321 -7.485 -21.913 1.00 77.88 166 LEU A CA 1
ATOM 1210 C C . LEU A 1 166 ? -6.478 -8.293 -22.910 1.00 77.88 166 LEU A C 1
ATOM 1212 O O . LEU A 1 166 ? -6.339 -7.877 -24.061 1.00 77.88 166 LEU A O 1
ATOM 1216 N N . ALA A 1 167 ? -5.956 -9.452 -22.499 1.00 75.75 167 ALA A N 1
ATOM 1217 C CA . ALA A 1 167 ? -5.207 -10.346 -23.383 1.00 75.75 167 ALA A CA 1
ATOM 1218 C C . ALA A 1 167 ? -6.088 -10.949 -24.497 1.00 75.75 167 ALA A C 1
ATOM 1220 O O . ALA A 1 167 ? -5.623 -11.130 -25.625 1.00 75.75 167 ALA A O 1
ATOM 1221 N N . ASP A 1 168 ? -7.365 -11.214 -24.204 1.00 70.94 168 ASP A N 1
ATOM 1222 C CA . ASP A 1 168 ? -8.319 -11.779 -25.165 1.00 70.94 168 ASP A CA 1
ATOM 1223 C C . ASP A 1 168 ? -8.927 -10.730 -26.117 1.00 70.94 168 ASP A C 1
ATOM 1225 O O . ASP A 1 168 ? -9.239 -11.050 -27.264 1.00 70.94 168 ASP A O 1
ATOM 1229 N N . GLY A 1 169 ? -9.066 -9.472 -25.678 1.00 61.94 169 GLY A N 1
ATOM 1230 C CA . GLY A 1 169 ? -9.637 -8.371 -26.471 1.00 61.94 169 GLY A CA 1
ATOM 1231 C C . GLY A 1 169 ? -8.672 -7.680 -27.447 1.00 61.94 169 GLY A C 1
ATOM 1232 O O . GLY A 1 169 ? -9.099 -6.814 -28.207 1.00 61.94 169 GLY A O 1
ATOM 1233 N N . GLY A 1 170 ? -7.384 -8.039 -27.428 1.00 54.94 170 GLY A N 1
ATOM 1234 C CA . GLY A 1 170 ? -6.327 -7.446 -28.258 1.00 54.94 170 GLY A CA 1
ATOM 1235 C C . GLY A 1 170 ? -6.032 -8.161 -29.586 1.00 54.94 170 GLY A C 1
ATOM 1236 O O . GLY A 1 170 ? -4.943 -7.961 -30.127 1.00 54.94 170 GLY A O 1
ATOM 1237 N N . ARG A 1 171 ? -6.938 -9.012 -30.093 1.00 45.28 171 ARG A N 1
ATOM 1238 C CA . ARG A 1 171 ? -6.793 -9.720 -31.384 1.00 45.28 171 ARG A CA 1
ATOM 1239 C C . ARG A 1 171 ? -7.692 -9.159 -32.477 1.00 45.28 171 ARG A C 1
ATOM 1241 O O . ARG A 1 171 ? -8.890 -8.943 -32.201 1.00 45.28 171 ARG A O 1
#

Solvent-accessible surface area (backbone atoms only — not comparable to full-atom values): 9168 Å² total; per-residue (Å²): 132,82,51,40,52,53,51,52,51,53,54,55,67,70,57,84,73,84,77,49,65,61,59,43,49,56,49,32,52,51,33,48,49,52,24,52,49,32,52,36,30,79,66,72,72,45,92,61,77,76,61,98,56,38,45,33,42,29,21,42,54,29,30,53,36,38,52,46,44,43,67,71,36,44,94,61,90,50,55,69,61,54,39,52,45,50,51,51,26,52,70,57,78,84,88,51,61,68,59,32,51,52,52,22,53,54,27,44,58,51,23,54,53,33,31,73,77,70,58,35,34,60,72,34,42,52,50,21,33,28,26,24,45,34,32,23,35,68,65,36,78,86,52,42,62,72,54,52,33,60,66,41,46,68,56,52,54,50,50,51,52,53,45,52,54,55,67,68,69,72,117

pLDDT: mean 93.61, std 8.02, range [45.28, 98.75]

Radius of gyration: 15.46 Å; Cα contacts (8 Å, |Δi|>4): 197; chains: 1; bounding box: 39×36×50 Å

Organism: NCBI:txid1449350

Sequence (171 aa):
MTSFVCHVLAEAQAIENGRTAFDIIEHTMSELGELSEEIVIAGGRSYKAPGPDGVAGEALDVALCLVDLLRMTAREDISGLATAYVATALDEEGGDIRTELRALLIALGTAARDIEGHGMSTGLLLQALVRAIRIVRLAEPGMTDARLTAMAAPKLEKWAGTAAALADGGR

Nearest PDB structures (foldseek):
  8j7w-assembly1_B  TM=2.009E-01  e=1.040E+00  Homo sapiens